Protein AF-A0AA45Z258-F1 (afdb_monomer_lite)

Structure (mmCIF, N/CA/C/O backbone):
data_AF-A0AA45Z258-F1
#
_entry.id   AF-A0AA45Z258-F1
#
loop_
_atom_site.group_PDB
_atom_site.id
_atom_site.type_symbol
_atom_site.label_atom_id
_atom_site.label_alt_id
_atom_site.label_comp_id
_atom_site.label_asym_id
_atom_site.label_entity_id
_atom_site.label_seq_id
_atom_site.pdbx_PDB_ins_code
_atom_site.Cartn_x
_atom_site.Cartn_y
_atom_site.Cartn_z
_atom_site.occupancy
_atom_site.B_iso_or_equiv
_atom_site.auth_seq_id
_atom_site.auth_comp_id
_atom_site.auth_asym_id
_atom_site.auth_atom_id
_atom_site.pdbx_PDB_model_num
ATOM 1 N N . ALA A 1 1 ? -12.007 -0.867 11.533 1.00 87.62 1 ALA A N 1
ATOM 2 C CA . ALA A 1 1 ? -10.534 -0.998 11.484 1.00 87.62 1 ALA A CA 1
ATOM 3 C C . ALA A 1 1 ? -9.988 -0.105 10.371 1.00 87.62 1 ALA A C 1
ATOM 5 O O . ALA A 1 1 ? -10.755 0.231 9.476 1.00 87.62 1 ALA A O 1
ATOM 6 N N . CYS A 1 2 ? -8.713 0.294 10.431 1.00 95.50 2 CYS A N 1
ATOM 7 C CA . CYS A 1 2 ? -8.049 1.044 9.356 1.00 95.50 2 CYS A CA 1
ATOM 8 C C . CYS A 1 2 ? -7.073 0.132 8.606 1.00 95.50 2 CYS A C 1
ATOM 10 O O . CYS A 1 2 ? -6.412 -0.698 9.240 1.00 95.50 2 CYS A O 1
ATOM 12 N N . TYR A 1 3 ? -6.987 0.308 7.288 1.00 97.62 3 TYR A N 1
ATOM 13 C CA . TYR A 1 3 ? -6.220 -0.531 6.369 1.00 97.62 3 TYR A CA 1
ATOM 14 C C . TYR A 1 3 ? -5.434 0.331 5.383 1.00 97.62 3 TYR A C 1
ATOM 16 O O . TYR A 1 3 ? -5.856 1.447 5.076 1.00 97.62 3 TYR A O 1
ATOM 24 N N . ALA A 1 4 ? -4.323 -0.197 4.875 1.00 98.25 4 ALA A N 1
ATOM 25 C CA . ALA A 1 4 ? -3.489 0.482 3.891 1.00 98.25 4 ALA A CA 1
ATOM 26 C C . ALA A 1 4 ? -3.012 -0.488 2.807 1.00 98.25 4 ALA A C 1
ATOM 28 O O . ALA A 1 4 ? -2.533 -1.585 3.101 1.00 98.25 4 ALA A O 1
ATOM 29 N N . ILE A 1 5 ? -3.117 -0.058 1.551 1.00 98.25 5 ILE A N 1
ATOM 30 C CA . ILE A 1 5 ? -2.559 -0.761 0.397 1.00 98.25 5 ILE A CA 1
ATOM 31 C C . ILE A 1 5 ? -1.529 0.159 -0.250 1.00 98.25 5 ILE A C 1
ATOM 33 O O . ILE A 1 5 ? -1.826 1.313 -0.544 1.00 98.25 5 ILE A O 1
ATOM 37 N N . ALA A 1 6 ? -0.329 -0.363 -0.471 1.00 98.25 6 ALA A N 1
ATOM 38 C CA . ALA A 1 6 ? 0.720 0.284 -1.242 1.00 98.25 6 ALA A CA 1
ATOM 39 C C . ALA A 1 6 ? 0.970 -0.507 -2.527 1.00 98.25 6 ALA A C 1
ATOM 41 O O . ALA A 1 6 ? 0.964 -1.736 -2.502 1.00 98.25 6 ALA A O 1
ATOM 42 N N . ALA A 1 7 ? 1.247 0.177 -3.631 1.00 98.06 7 ALA A N 1
ATOM 43 C CA . ALA A 1 7 ? 1.823 -0.445 -4.817 1.00 98.06 7 ALA A CA 1
ATOM 44 C C . ALA A 1 7 ? 3.334 -0.184 -4.875 1.00 98.06 7 ALA A C 1
ATOM 46 O O . ALA A 1 7 ? 3.851 0.785 -4.311 1.00 98.06 7 ALA A O 1
ATOM 47 N N . THR A 1 8 ? 4.057 -1.071 -5.550 1.00 98.25 8 THR A N 1
ATOM 48 C CA . THR A 1 8 ? 5.460 -0.866 -5.897 1.00 98.25 8 THR A CA 1
ATOM 49 C C . THR A 1 8 ? 5.727 -1.377 -7.301 1.00 98.25 8 THR A C 1
ATOM 51 O O . THR A 1 8 ? 5.326 -2.478 -7.668 1.00 98.25 8 THR A O 1
ATOM 54 N N . THR A 1 9 ? 6.483 -0.603 -8.076 1.00 97.06 9 THR A N 1
ATOM 55 C CA . THR A 1 9 ? 6.944 -1.020 -9.410 1.00 97.06 9 THR A CA 1
ATOM 56 C C . THR A 1 9 ? 7.991 -2.140 -9.356 1.00 97.06 9 THR A C 1
ATOM 58 O O . THR A 1 9 ? 8.285 -2.769 -10.377 1.00 97.06 9 THR A O 1
ATOM 61 N N . ALA A 1 10 ? 8.550 -2.441 -8.177 1.00 96.06 10 ALA A N 1
ATOM 62 C CA . ALA A 1 10 ? 9.437 -3.582 -8.003 1.00 96.06 10 ALA A CA 1
ATOM 63 C C . ALA A 1 10 ? 8.660 -4.899 -8.087 1.00 96.06 10 ALA A C 1
ATOM 65 O O . ALA A 1 10 ? 7.652 -5.099 -7.417 1.00 96.06 10 ALA A O 1
ATOM 66 N N . LYS A 1 11 ? 9.179 -5.840 -8.879 1.00 90.88 11 LYS A N 1
ATOM 67 C CA . LYS A 1 11 ? 8.593 -7.182 -9.029 1.00 90.88 11 LYS A CA 1
ATOM 68 C C . LYS A 1 11 ? 8.867 -8.105 -7.839 1.00 90.88 11 LYS A C 1
ATOM 70 O O . LYS A 1 11 ? 8.195 -9.117 -7.690 1.00 90.88 11 LYS A O 1
ATOM 75 N N . ALA A 1 12 ? 9.866 -7.778 -7.023 1.00 88.88 12 ALA A N 1
ATOM 76 C CA . ALA A 1 12 ? 10.254 -8.535 -5.842 1.00 88.88 12 ALA A CA 1
ATOM 77 C C . ALA A 1 12 ? 10.422 -7.588 -4.653 1.00 88.88 12 ALA A C 1
ATOM 79 O O . ALA A 1 12 ? 10.868 -6.450 -4.821 1.00 88.88 12 ALA A O 1
ATOM 80 N N . LEU A 1 13 ? 10.077 -8.073 -3.460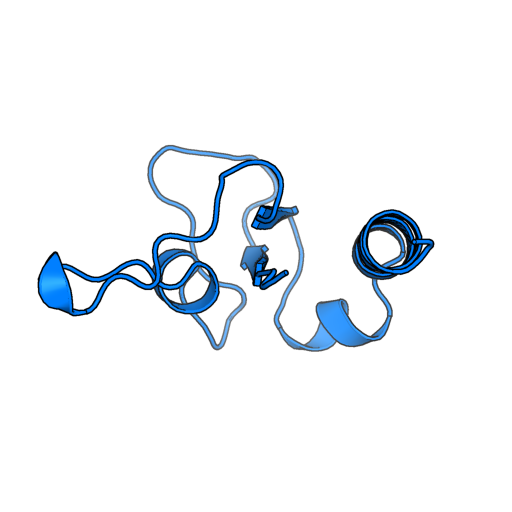 1.00 83.38 13 LEU A N 1
ATOM 81 C CA . LEU A 1 13 ? 10.276 -7.316 -2.232 1.00 83.38 13 LEU A CA 1
ATOM 82 C C . LEU A 1 13 ? 11.767 -7.255 -1.888 1.00 83.38 13 LEU A C 1
ATOM 84 O O . LEU A 1 13 ? 12.474 -8.258 -1.954 1.00 83.38 13 LEU A O 1
ATOM 88 N N . ALA A 1 14 ? 12.225 -6.064 -1.522 1.00 83.19 14 ALA A N 1
ATOM 89 C CA . ALA A 1 14 ? 13.585 -5.783 -1.085 1.00 83.19 14 ALA A CA 1
ATOM 90 C C . ALA A 1 14 ? 13.535 -4.813 0.102 1.00 83.19 14 ALA A C 1
ATOM 92 O O . ALA A 1 14 ? 12.494 -4.212 0.363 1.00 83.19 14 ALA A O 1
ATOM 93 N N . GLU A 1 15 ? 14.662 -4.623 0.791 1.00 80.69 15 GLU A N 1
ATOM 94 C CA . GLU A 1 15 ? 14.754 -3.685 1.923 1.00 80.69 15 GLU A CA 1
ATOM 95 C C . GLU A 1 15 ? 14.325 -2.263 1.546 1.00 80.69 15 GLU A C 1
ATOM 97 O O . GLU A 1 15 ? 13.733 -1.554 2.356 1.00 80.69 15 GLU A O 1
ATOM 102 N N . ARG A 1 16 ? 14.586 -1.853 0.297 1.00 83.38 16 ARG A N 1
ATOM 103 C CA . ARG A 1 16 ? 14.166 -0.556 -0.229 1.00 83.38 16 ARG A CA 1
ATOM 104 C C . ARG A 1 16 ? 13.317 -0.733 -1.475 1.00 83.38 16 ARG A C 1
ATOM 106 O O . ARG A 1 16 ? 13.822 -1.076 -2.542 1.00 83.38 16 ARG A O 1
ATOM 113 N N . LEU A 1 17 ? 12.024 -0.473 -1.324 1.00 89.19 17 LEU A N 1
ATOM 114 C CA . LEU A 1 17 ? 11.056 -0.558 -2.407 1.00 89.19 17 LEU A CA 1
ATOM 115 C C . LEU A 1 17 ? 10.884 0.804 -3.089 1.00 89.19 17 LEU A C 1
ATOM 117 O O . LEU A 1 17 ? 10.666 1.804 -2.398 1.00 89.19 17 LEU A O 1
ATOM 121 N N . PRO A 1 18 ? 10.941 0.875 -4.431 1.00 94.38 18 PRO A N 1
ATOM 122 C CA . PRO A 1 18 ? 10.445 2.044 -5.140 1.00 94.38 18 PRO A CA 1
ATOM 123 C C . PRO A 1 18 ? 8.933 2.178 -4.916 1.00 94.38 18 PRO A C 1
ATOM 125 O O . PRO A 1 18 ? 8.244 1.197 -4.637 1.00 94.38 18 PRO A O 1
ATOM 128 N N . GLY A 1 19 ? 8.407 3.391 -5.059 1.00 96.88 19 GLY A N 1
ATOM 129 C CA . GLY A 1 19 ? 6.964 3.613 -5.074 1.00 96.88 19 GLY A CA 1
ATOM 130 C C . GLY A 1 19 ? 6.284 3.056 -6.327 1.00 96.88 19 GLY A C 1
ATOM 131 O O . GLY A 1 19 ? 6.881 2.363 -7.161 1.00 96.88 19 GLY A O 1
ATOM 132 N N . ASP A 1 20 ? 5.025 3.430 -6.474 1.00 97.81 20 ASP A N 1
ATOM 133 C CA . ASP A 1 20 ? 4.152 3.050 -7.588 1.00 97.81 20 ASP A CA 1
ATOM 134 C C . ASP A 1 20 ? 4.210 4.029 -8.783 1.00 97.81 20 ASP A C 1
ATOM 136 O O . ASP A 1 20 ? 3.414 3.946 -9.716 1.00 97.81 20 ASP A O 1
ATOM 140 N N . GLY A 1 21 ? 5.154 4.974 -8.752 1.00 96.94 21 GLY A N 1
ATOM 141 C CA . GLY A 1 21 ? 5.294 6.055 -9.731 1.00 96.94 21 GLY A CA 1
ATOM 142 C C . GLY A 1 21 ? 4.720 7.399 -9.271 1.00 96.94 21 GLY A C 1
ATOM 143 O O . GLY A 1 21 ? 5.138 8.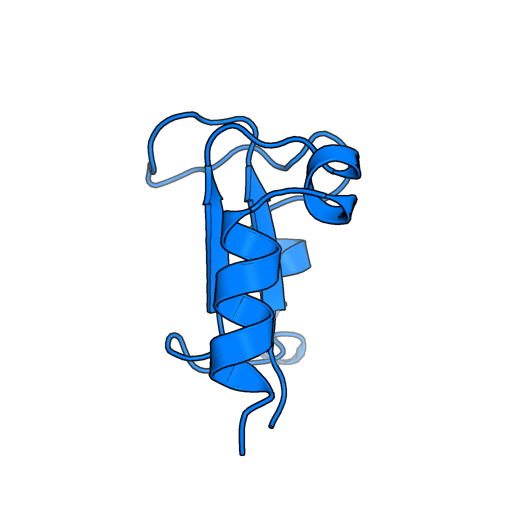422 -9.805 1.00 96.94 21 GLY A O 1
ATOM 144 N N . LEU A 1 22 ? 3.848 7.420 -8.254 1.00 98.06 22 LEU A N 1
ATOM 145 C CA . LEU A 1 22 ? 3.306 8.648 -7.652 1.00 98.06 22 LEU A CA 1
ATOM 146 C C . LEU A 1 22 ? 3.535 8.711 -6.138 1.00 98.06 22 LEU A C 1
ATOM 148 O O . LEU A 1 22 ? 3.855 9.772 -5.604 1.00 98.06 22 LEU A O 1
ATOM 152 N N . VAL A 1 23 ? 3.398 7.578 -5.450 1.00 97.88 23 VAL A N 1
ATOM 153 C CA . VAL A 1 23 ? 3.402 7.485 -3.991 1.00 97.88 23 VAL A CA 1
ATOM 154 C C . VAL A 1 23 ? 4.502 6.519 -3.525 1.00 97.88 23 VAL A C 1
ATOM 156 O O . VAL A 1 23 ? 4.549 5.366 -3.963 1.00 97.88 23 VAL A O 1
ATOM 159 N N . PRO A 1 24 ? 5.415 6.948 -2.629 1.00 97.50 24 PRO A N 1
ATOM 160 C CA . PRO A 1 24 ? 6.361 6.046 -1.974 1.00 97.50 24 PRO A CA 1
ATOM 161 C C . PRO A 1 24 ? 5.652 5.012 -1.088 1.00 97.50 24 PRO A C 1
ATOM 163 O O . PRO A 1 24 ? 4.682 5.345 -0.409 1.00 97.50 24 PRO A O 1
ATOM 166 N N . VAL A 1 25 ? 6.193 3.790 -1.004 1.00 97.38 25 VAL A N 1
ATOM 167 C CA . VAL A 1 25 ? 5.611 2.704 -0.187 1.00 97.38 25 VAL A CA 1
ATOM 168 C C . VAL A 1 25 ? 5.418 3.122 1.272 1.00 97.38 25 VAL A C 1
ATOM 170 O O . VAL A 1 25 ? 4.345 2.915 1.830 1.00 97.38 25 VAL A O 1
ATOM 173 N N . ASP A 1 26 ? 6.414 3.768 1.882 1.00 96.69 26 ASP A N 1
ATOM 174 C CA . ASP A 1 26 ? 6.308 4.218 3.274 1.00 96.69 26 ASP A CA 1
ATOM 175 C C . ASP A 1 26 ? 5.184 5.241 3.473 1.00 96.69 26 ASP A C 1
ATOM 177 O O . ASP A 1 26 ? 4.458 5.160 4.461 1.00 96.69 26 ASP A O 1
ATOM 181 N N . SER A 1 27 ? 4.971 6.139 2.506 1.00 97.44 27 SER A N 1
ATOM 182 C CA . SER A 1 27 ? 3.867 7.101 2.557 1.00 97.44 27 SER A CA 1
ATOM 183 C C . SER A 1 27 ? 2.511 6.396 2.495 1.00 97.44 27 SER A C 1
ATOM 185 O O . SER A 1 27 ? 1.655 6.661 3.338 1.00 97.44 27 SER A O 1
ATOM 187 N N . ALA A 1 28 ? 2.335 5.454 1.562 1.00 97.88 28 ALA A N 1
ATOM 188 C CA . ALA A 1 28 ? 1.103 4.674 1.439 1.00 97.88 28 ALA A CA 1
ATOM 189 C C . ALA A 1 28 ? 0.816 3.820 2.689 1.00 97.88 28 ALA A C 1
ATOM 191 O O . ALA A 1 28 ? -0.340 3.642 3.067 1.00 97.88 28 ALA A O 1
ATOM 192 N N . LEU A 1 29 ? 1.858 3.338 3.376 1.00 97.56 29 LEU A N 1
ATOM 193 C CA . LEU A 1 29 ? 1.744 2.564 4.618 1.00 97.56 29 LEU A CA 1
ATOM 194 C C . LEU A 1 29 ? 1.711 3.436 5.886 1.00 97.56 29 LEU A C 1
ATOM 196 O O . LEU A 1 29 ? 1.782 2.909 6.998 1.00 97.56 29 LEU A O 1
ATOM 200 N N . GLY A 1 30 ? 1.596 4.761 5.743 1.00 97.50 30 GLY A N 1
ATOM 201 C CA . GLY A 1 30 ? 1.490 5.691 6.868 1.00 97.50 30 GLY A CA 1
ATOM 202 C C . GLY A 1 30 ? 2.731 5.722 7.763 1.00 97.50 30 GLY A C 1
ATOM 203 O O . GLY A 1 30 ? 2.607 5.969 8.963 1.00 97.50 30 GLY A O 1
ATOM 204 N N . ARG A 1 31 ? 3.909 5.428 7.207 1.00 96.50 31 ARG A N 1
ATOM 205 C CA . ARG A 1 31 ? 5.205 5.464 7.891 1.00 96.50 31 ARG A CA 1
ATOM 206 C C . ARG A 1 31 ? 5.860 6.816 7.664 1.00 96.50 31 ARG A C 1
ATOM 208 O O . ARG A 1 31 ? 5.845 7.357 6.561 1.00 96.50 31 ARG A O 1
ATOM 215 N N . HIS A 1 32 ? 6.449 7.355 8.722 1.00 97.12 32 HIS A N 1
ATOM 216 C CA . HIS A 1 32 ? 7.066 8.671 8.694 1.00 97.12 32 HIS A CA 1
ATOM 217 C C . HIS A 1 32 ? 8.355 8.678 9.521 1.00 97.12 32 HIS A C 1
ATOM 219 O O . HIS A 1 32 ? 8.476 7.932 10.490 1.00 97.12 32 HIS A O 1
ATOM 225 N N . ALA A 1 33 ? 9.311 9.540 9.161 1.00 95.62 33 ALA A N 1
ATOM 226 C CA . ALA A 1 33 ? 10.576 9.672 9.891 1.00 95.62 33 ALA A CA 1
ATOM 227 C C . ALA A 1 33 ? 10.373 10.142 11.345 1.00 95.62 33 ALA A C 1
ATOM 229 O O . ALA A 1 33 ? 11.101 9.729 12.243 1.00 95.62 33 ALA A O 1
ATOM 230 N N . LEU A 1 34 ? 9.365 10.990 11.564 1.00 97.88 34 LEU A N 1
ATOM 231 C CA . LEU A 1 34 ? 8.877 11.390 12.888 1.00 97.88 34 LEU A CA 1
ATOM 232 C C . LEU A 1 34 ? 7.899 10.330 13.441 1.00 97.88 34 LEU A C 1
ATOM 234 O O . LEU A 1 34 ? 6.825 10.150 12.849 1.00 97.88 34 LEU A O 1
ATOM 238 N N . PRO A 1 35 ? 8.225 9.630 14.547 1.00 95.56 35 PRO A N 1
ATOM 239 C CA . PRO A 1 35 ? 7.404 8.538 15.088 1.00 95.56 35 PRO A CA 1
ATOM 240 C C . PRO A 1 35 ? 5.983 8.935 15.514 1.00 95.56 35 PRO A C 1
ATOM 242 O O . PRO A 1 35 ? 5.087 8.087 15.560 1.00 95.56 35 PRO A O 1
ATOM 245 N N . GLU A 1 36 ? 5.768 10.206 15.844 1.00 97.12 36 GLU A N 1
ATOM 246 C CA . GLU A 1 36 ? 4.482 10.788 16.231 1.00 97.12 36 GLU A CA 1
ATOM 247 C C . GLU A 1 36 ? 3.520 10.986 15.053 1.00 97.12 36 GLU A C 1
ATOM 249 O O . GLU A 1 36 ? 2.314 11.062 15.266 1.00 97.12 36 GLU A O 1
ATOM 254 N N . LEU A 1 37 ? 4.034 11.014 13.817 1.00 97.12 37 LEU A N 1
ATOM 255 C CA . LEU A 1 37 ? 3.231 11.141 12.594 1.00 97.12 37 LEU A CA 1
ATOM 256 C C . LEU A 1 37 ? 2.943 9.789 11.921 1.00 97.12 37 LEU A C 1
ATOM 258 O O . LEU A 1 37 ? 2.257 9.739 10.903 1.00 97.12 37 LEU A O 1
ATOM 262 N N . THR A 1 38 ? 3.461 8.686 12.467 1.00 97.88 38 THR A N 1
ATOM 263 C CA . THR A 1 38 ? 3.210 7.341 11.932 1.00 97.88 38 THR A CA 1
ATOM 264 C C . THR A 1 38 ? 1.807 6.861 12.313 1.00 97.88 38 THR A C 1
ATOM 266 O O . THR A 1 38 ? 1.441 6.869 13.487 1.00 97.88 38 THR A O 1
ATOM 269 N N . LEU A 1 39 ? 1.038 6.374 11.334 1.00 96.94 39 LEU A N 1
ATOM 270 C CA . LEU A 1 39 ? -0.365 5.957 11.502 1.00 96.94 39 LEU A CA 1
ATOM 271 C C . LEU A 1 39 ? -0.535 4.575 12.160 1.00 96.94 39 LEU A C 1
ATOM 273 O O . LEU A 1 39 ? -1.638 4.219 12.567 1.00 96.94 39 LEU A O 1
ATOM 277 N N . ARG A 1 40 ? 0.558 3.808 12.299 1.00 95.38 40 ARG A N 1
ATOM 278 C CA . ARG A 1 40 ? 0.635 2.530 13.041 1.00 95.38 40 ARG A CA 1
ATOM 279 C C . ARG A 1 40 ? -0.435 1.505 12.638 1.00 95.38 40 ARG A C 1
ATOM 281 O O . ARG A 1 40 ? -0.993 0.820 13.495 1.00 95.38 40 ARG A O 1
ATOM 288 N N . PHE A 1 41 ? -0.709 1.368 11.340 1.00 97.19 41 PHE A N 1
ATOM 289 C CA . PHE A 1 41 ? -1.543 0.268 10.852 1.00 97.19 41 PHE A CA 1
ATOM 290 C C . PHE A 1 41 ? -0.923 -1.077 11.278 1.00 97.19 41 PHE A C 1
ATOM 292 O O . PHE A 1 41 ? 0.275 -1.264 11.061 1.00 97.19 41 PHE A O 1
ATOM 299 N N . PRO A 1 42 ? -1.678 -2.024 11.861 1.00 96.56 42 PRO A N 1
ATOM 300 C CA . PRO A 1 42 ? -1.164 -3.368 12.123 1.00 96.56 42 PRO A CA 1
ATOM 301 C C . PRO A 1 42 ? -0.665 -4.027 10.832 1.00 96.56 42 PRO A C 1
ATOM 303 O O . PRO A 1 42 ? -1.256 -3.805 9.778 1.00 96.56 42 PRO A O 1
ATOM 306 N N . GLU A 1 43 ? 0.371 -4.867 10.892 1.00 95.25 43 GLU A N 1
ATOM 307 C CA . GLU A 1 43 ? 0.900 -5.546 9.692 1.00 95.25 43 GLU A CA 1
ATOM 308 C C . GLU A 1 43 ? -0.171 -6.376 8.968 1.00 95.25 43 GLU A C 1
ATOM 310 O O . GLU A 1 43 ? -0.241 -6.359 7.744 1.00 95.25 43 GLU A O 1
ATOM 315 N N . ALA A 1 44 ? -1.080 -7.010 9.717 1.00 95.81 44 ALA A N 1
ATOM 316 C CA . ALA A 1 44 ? -2.221 -7.749 9.165 1.00 95.81 44 ALA A CA 1
ATOM 317 C C . ALA A 1 44 ? -3.214 -6.872 8.367 1.00 95.81 44 ALA A C 1
ATOM 319 O O . ALA A 1 44 ? -4.010 -7.392 7.583 1.00 95.81 44 ALA A O 1
ATOM 320 N N . ASN A 1 45 ? -3.157 -5.549 8.551 1.00 97.38 45 ASN A N 1
ATOM 321 C CA . ASN A 1 45 ? -3.993 -4.560 7.871 1.00 97.38 45 ASN A CA 1
ATOM 322 C C . ASN A 1 45 ? -3.238 -3.810 6.760 1.00 97.38 45 ASN A C 1
ATOM 324 O O . ASN A 1 45 ? -3.742 -2.816 6.231 1.00 97.38 45 ASN A O 1
ATOM 328 N N . GLN A 1 46 ? -2.024 -4.248 6.433 1.00 97.94 46 GLN A N 1
ATOM 329 C CA . GLN A 1 46 ? -1.212 -3.690 5.361 1.00 97.94 46 GLN A CA 1
ATOM 330 C C . GLN A 1 46 ? -1.124 -4.683 4.201 1.00 97.94 46 GLN A C 1
ATOM 332 O O . GLN A 1 46 ? -1.042 -5.897 4.399 1.00 97.94 46 GLN A O 1
ATOM 337 N N . ARG A 1 47 ? -1.088 -4.170 2.970 1.00 97.75 47 ARG A N 1
ATOM 338 C CA . ARG A 1 47 ? -0.759 -4.960 1.778 1.00 97.75 47 ARG A CA 1
ATOM 339 C C . ARG A 1 47 ? 0.163 -4.171 0.860 1.00 97.75 47 ARG A C 1
ATOM 341 O O . ARG A 1 47 ? -0.077 -2.993 0.619 1.00 97.75 47 ARG A O 1
ATOM 348 N N . ILE A 1 48 ? 1.196 -4.829 0.336 1.00 97.69 48 ILE A N 1
ATOM 349 C CA . ILE A 1 48 ? 2.047 -4.291 -0.731 1.00 97.69 48 ILE A CA 1
ATOM 350 C C . ILE A 1 48 ? 1.776 -5.101 -1.998 1.00 97.69 48 ILE A C 1
ATOM 352 O O . ILE A 1 48 ? 1.879 -6.325 -1.958 1.00 97.69 48 ILE A O 1
ATOM 356 N N . ILE A 1 49 ? 1.454 -4.421 -3.096 1.00 97.62 49 ILE A N 1
ATOM 357 C CA . ILE A 1 49 ? 1.212 -5.005 -4.417 1.00 97.62 49 ILE A CA 1
ATOM 358 C C . ILE A 1 49 ? 2.484 -4.847 -5.266 1.00 97.62 49 ILE A C 1
ATOM 360 O O . ILE A 1 49 ? 2.812 -3.720 -5.653 1.00 97.62 49 ILE A O 1
ATOM 364 N N . PRO A 1 50 ? 3.242 -5.930 -5.522 1.00 96.62 50 PRO A N 1
ATOM 365 C CA . PRO A 1 50 ? 4.460 -5.869 -6.319 1.00 96.62 50 PRO A CA 1
ATOM 366 C C . PRO A 1 50 ? 4.160 -5.790 -7.818 1.00 96.62 50 PRO A C 1
ATOM 368 O O . PRO A 1 50 ? 3.183 -6.347 -8.306 1.00 96.62 50 PRO A O 1
ATOM 371 N N . GLY A 1 51 ? 5.054 -5.146 -8.564 1.00 96.44 51 GLY A N 1
ATOM 372 C CA . GLY A 1 51 ? 4.959 -5.005 -10.015 1.00 96.44 51 GLY A CA 1
ATOM 373 C C . GLY A 1 51 ? 3.792 -4.141 -10.499 1.00 96.44 51 GLY A C 1
ATOM 374 O O . GLY A 1 51 ? 3.432 -4.264 -11.666 1.00 96.44 51 GLY A O 1
ATOM 375 N N . ALA A 1 52 ? 3.233 -3.288 -9.637 1.00 97.62 52 ALA A N 1
ATOM 376 C CA . ALA A 1 52 ? 2.090 -2.429 -9.931 1.00 97.62 52 ALA A CA 1
ATOM 377 C C . ALA A 1 52 ? 2.467 -0.942 -9.844 1.00 97.62 52 ALA A C 1
ATOM 379 O O . ALA A 1 52 ? 3.232 -0.521 -8.969 1.00 97.62 52 ALA A O 1
ATOM 380 N N . ASN A 1 53 ? 1.921 -0.143 -10.757 1.00 97.62 53 ASN A N 1
ATOM 381 C CA . ASN A 1 53 ? 1.919 1.313 -10.672 1.00 97.62 53 ASN A CA 1
ATOM 382 C C . ASN A 1 53 ? 0.656 1.825 -9.951 1.00 97.62 53 ASN A C 1
ATOM 384 O O . ASN A 1 53 ? -0.221 1.051 -9.568 1.00 97.62 53 ASN A O 1
ATOM 388 N N . HIS A 1 54 ? 0.566 3.141 -9.756 1.00 98.19 54 HIS A N 1
ATOM 389 C CA . HIS A 1 54 ? -0.533 3.751 -9.009 1.00 98.19 54 HIS A CA 1
ATOM 390 C C . HIS A 1 54 ? -1.920 3.467 -9.602 1.00 98.19 54 HIS A C 1
ATOM 392 O O . HIS A 1 54 ? -2.871 3.213 -8.867 1.00 98.19 54 HIS A O 1
ATOM 398 N N . LEU A 1 55 ? -2.048 3.522 -10.931 1.00 98.19 55 LEU A N 1
ATOM 399 C CA . LEU A 1 55 ? -3.325 3.327 -11.616 1.00 98.19 55 LEU A CA 1
ATOM 400 C C . LEU A 1 55 ? -3.730 1.855 -11.668 1.00 98.19 55 LEU A C 1
ATOM 402 O O . LEU A 1 55 ? -4.926 1.575 -11.636 1.00 98.19 55 LEU A O 1
ATOM 406 N N . ASP A 1 56 ? -2.764 0.933 -11.656 1.00 98.25 56 ASP A N 1
ATOM 407 C CA . ASP A 1 56 ? -3.048 -0.506 -11.609 1.00 98.25 56 ASP A CA 1
ATOM 408 C C . ASP A 1 56 ? -3.860 -0.872 -10.351 1.00 98.25 56 ASP A C 1
ATOM 410 O O . ASP A 1 56 ? -4.652 -1.806 -10.375 1.00 98.25 56 ASP A O 1
ATOM 414 N N . LEU A 1 57 ? -3.742 -0.114 -9.249 1.00 97.88 57 LEU A N 1
ATOM 415 C CA . LEU A 1 57 ? -4.521 -0.355 -8.025 1.00 97.88 57 LEU A CA 1
ATOM 416 C C . LEU A 1 57 ? -6.044 -0.336 -8.243 1.00 97.88 57 LEU A C 1
ATOM 418 O O . LEU A 1 57 ? -6.768 -0.929 -7.441 1.00 97.88 57 LEU A O 1
ATOM 422 N N . LEU A 1 58 ? -6.535 0.339 -9.288 1.00 97.94 58 LEU A N 1
ATOM 423 C CA . LEU A 1 58 ? -7.967 0.488 -9.561 1.00 97.94 58 LEU A CA 1
ATOM 424 C C . LEU A 1 58 ? -8.638 -0.825 -9.987 1.00 97.94 58 LEU A C 1
ATOM 426 O O . LEU A 1 58 ? -9.816 -1.021 -9.686 1.00 97.94 58 LEU A O 1
ATOM 430 N N . ASP A 1 59 ? -7.912 -1.715 -10.667 1.00 97.19 59 ASP A N 1
ATOM 431 C CA . ASP A 1 59 ? -8.445 -2.972 -11.205 1.00 97.19 59 ASP A CA 1
ATOM 432 C C . ASP A 1 59 ? -7.579 -4.209 -10.901 1.00 97.19 59 ASP A C 1
ATOM 434 O O . ASP A 1 59 ? -7.913 -5.321 -11.323 1.00 97.19 59 ASP A O 1
ATOM 438 N N . HIS A 1 60 ? -6.516 -4.062 -10.100 1.00 98.06 60 HIS A N 1
ATOM 439 C CA . HIS A 1 60 ? -5.640 -5.179 -9.765 1.00 98.06 60 HIS A CA 1
ATOM 440 C C . HIS A 1 60 ? -6.393 -6.295 -9.008 1.00 98.06 60 HIS A C 1
ATOM 442 O O . HIS A 1 60 ? -6.980 -6.053 -7.942 1.00 98.06 60 HIS A O 1
ATOM 448 N N . PRO A 1 61 ? -6.320 -7.562 -9.463 1.00 97.81 61 PRO A N 1
ATOM 449 C CA . PRO A 1 61 ? -7.091 -8.661 -8.878 1.00 97.81 61 PRO A CA 1
ATOM 450 C C . PRO A 1 61 ? -6.739 -8.921 -7.409 1.00 97.81 61 PRO A C 1
ATOM 452 O O . PRO A 1 61 ? -7.605 -9.260 -6.601 1.00 97.81 61 PRO A O 1
ATOM 455 N N . GLU A 1 62 ? -5.472 -8.733 -7.041 1.00 97.88 62 GLU A N 1
ATOM 456 C CA . GLU A 1 62 ? -5.019 -8.887 -5.658 1.00 97.88 62 GLU A CA 1
ATOM 457 C C . GLU A 1 62 ? -5.579 -7.798 -4.737 1.00 97.88 62 GLU A C 1
ATOM 459 O O . GLU A 1 62 ? -5.984 -8.110 -3.620 1.00 97.88 62 GLU A O 1
ATOM 464 N N . VAL A 1 63 ? -5.686 -6.551 -5.217 1.00 98.06 63 VAL A N 1
ATOM 465 C CA . VAL A 1 63 ? -6.294 -5.453 -4.450 1.00 98.06 63 VAL A CA 1
ATOM 466 C C . VAL A 1 63 ? -7.742 -5.801 -4.140 1.00 98.06 63 VAL A C 1
ATOM 468 O O . VAL A 1 63 ? -8.156 -5.764 -2.982 1.00 98.06 63 VA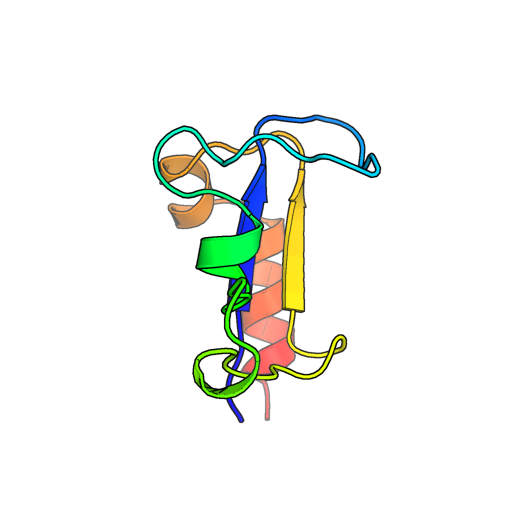L A O 1
ATOM 471 N N . TYR A 1 64 ? -8.494 -6.236 -5.151 1.00 98.12 64 TYR A N 1
ATOM 472 C CA . TYR A 1 64 ? -9.874 -6.668 -4.963 1.00 98.12 64 TYR A CA 1
ATOM 473 C C . TYR A 1 64 ? -9.995 -7.846 -3.981 1.00 98.12 64 TYR A C 1
ATOM 475 O O . TYR A 1 64 ? -10.848 -7.828 -3.092 1.00 98.12 64 TYR A O 1
ATOM 483 N N . ALA A 1 65 ? -9.133 -8.863 -4.094 1.00 98.00 65 ALA A N 1
ATOM 484 C CA . ALA A 1 65 ? -9.132 -10.011 -3.185 1.00 98.00 65 ALA A CA 1
ATOM 485 C C . ALA A 1 65 ? -8.833 -9.608 -1.728 1.00 98.00 65 ALA A C 1
ATOM 487 O O . ALA A 1 65 ? -9.502 -10.082 -0.801 1.00 98.00 65 ALA A O 1
ATOM 488 N N . THR A 1 66 ? -7.874 -8.701 -1.526 1.00 97.50 66 THR A N 1
ATOM 489 C CA . THR A 1 66 ? -7.550 -8.123 -0.219 1.00 97.50 66 THR A CA 1
ATOM 490 C C . THR A 1 66 ? -8.741 -7.359 0.356 1.00 97.50 66 THR A C 1
ATOM 492 O O . THR A 1 66 ? -9.154 -7.643 1.480 1.00 97.50 66 THR A O 1
ATOM 495 N N . LEU A 1 67 ? -9.357 -6.463 -0.424 1.00 97.12 67 LEU A N 1
ATOM 496 C CA . LEU A 1 67 ? -10.530 -5.700 0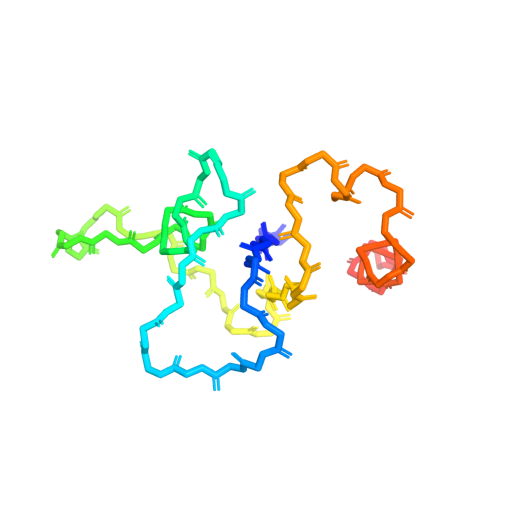.010 1.00 97.12 67 LEU A C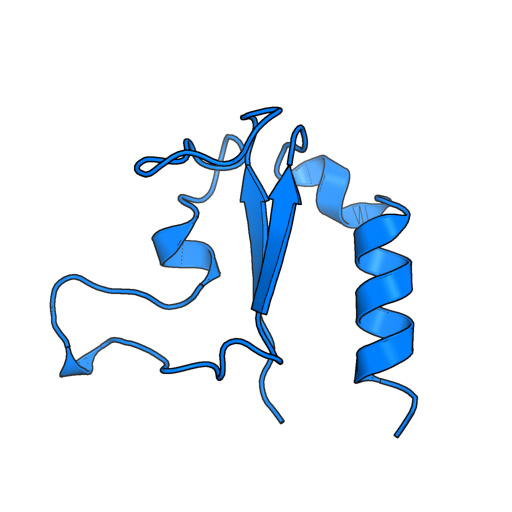A 1
ATOM 497 C C . LEU A 1 67 ? -11.703 -6.610 0.376 1.00 97.12 67 LEU A C 1
ATOM 499 O O . LEU A 1 67 ? -12.313 -6.419 1.423 1.00 97.12 67 LEU A O 1
ATOM 503 N N . ARG A 1 68 ? -11.992 -7.641 -0.427 1.00 97.38 68 ARG A N 1
ATOM 504 C CA . ARG A 1 68 ? -13.040 -8.614 -0.088 1.00 97.38 68 ARG A CA 1
ATOM 505 C C . ARG A 1 68 ? -12.778 -9.317 1.234 1.00 97.38 68 ARG A C 1
ATOM 507 O O . ARG A 1 68 ? -13.720 -9.552 1.973 1.00 97.38 68 ARG A O 1
ATOM 514 N N . THR A 1 69 ? -11.526 -9.648 1.529 1.00 96.12 69 THR A N 1
ATOM 515 C CA . THR A 1 69 ? -11.168 -10.297 2.796 1.00 96.12 69 THR A CA 1
ATOM 516 C C . THR A 1 69 ? -11.365 -9.346 3.974 1.00 96.12 69 THR A C 1
ATOM 518 O O . THR A 1 69 ? -11.956 -9.728 4.977 1.00 96.12 69 THR A O 1
ATOM 521 N N .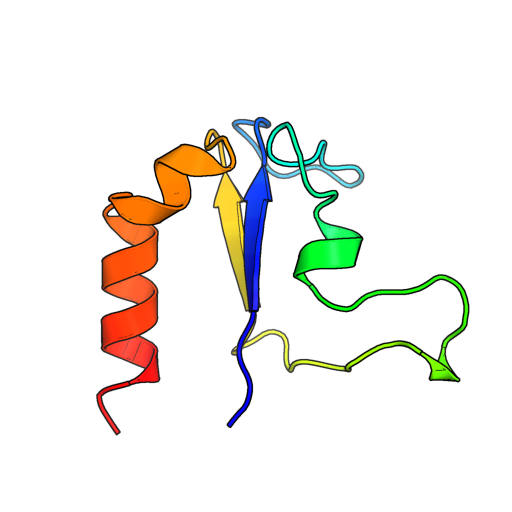 TRP A 1 70 ? -10.900 -8.101 3.853 1.00 96.38 70 TRP A N 1
ATOM 522 C CA . TRP A 1 70 ? -10.987 -7.117 4.934 1.00 96.38 70 TRP A CA 1
ATOM 523 C C . TRP A 1 70 ? -12.400 -6.582 5.181 1.00 96.38 70 TRP A C 1
ATOM 525 O O . TRP A 1 70 ? -12.702 -6.203 6.306 1.00 96.38 70 TRP A O 1
ATOM 535 N N . LEU A 1 71 ? -13.252 -6.540 4.154 1.00 95.31 71 LEU A N 1
ATOM 536 C CA . LEU A 1 71 ? -14.602 -5.968 4.226 1.00 95.31 71 LEU A CA 1
ATOM 537 C C . LEU A 1 71 ? -15.717 -7.017 4.382 1.00 95.31 71 LEU A C 1
ATOM 539 O O . LEU A 1 71 ? -16.887 -6.652 4.410 1.00 95.31 71 LEU A O 1
ATOM 543 N N . ALA A 1 72 ? -15.386 -8.309 4.461 1.00 93.00 72 ALA A N 1
ATOM 544 C CA . ALA A 1 72 ? -16.367 -9.390 4.620 1.00 93.00 72 ALA A CA 1
ATOM 545 C C . ALA A 1 72 ? -16.899 -9.559 6.060 1.00 93.00 72 ALA A C 1
ATOM 547 O O . ALA A 1 72 ? -17.610 -10.528 6.330 1.00 93.00 72 ALA A O 1
ATOM 548 N N . SER A 1 73 ? -16.550 -8.649 6.973 1.00 65.00 73 SER A N 1
ATOM 549 C CA . SER A 1 73 ? -16.965 -8.634 8.382 1.00 65.00 73 SER A CA 1
ATOM 550 C C . SER A 1 73 ? -17.896 -7.475 8.699 1.00 65.00 73 SER A C 1
ATOM 552 O O . SER A 1 73 ? -17.484 -6.332 8.389 1.00 65.00 73 SER A O 1
#

pLDDT: mean 95.48, std 5.24, range [65.0, 98.25]

Sequence (73 aa):
ACYAIAATTAKALAERLPGDGLVPVDSALGRHALPELTLRFPEANQRIIPGANHLDLLDHPEVYATLRTWLAS

Foldseek 3Di:
DDAFEFEFLAQDDDPATQGLVPDGRCVRQQHDPPPVRRPPDDPLRYYYHYNHHPVCCVPPPVNVVSCCVVVVD

Radius of gyration: 12.27 Å; chains: 1; bounding box: 32×22×28 Å

Secondary structure (DSSP, 8-state):
---EEEEES-SS--SS---SSSS-HHHHTT--SSGGG-----GGGEEEEET--TGGGGT-HHHHHHHHHHH--